Protein AF-A0A953RHH1-F1 (afdb_monomer)

pLDDT: mean 85.52, std 11.24, range [53.84, 97.75]

Solvent-accessible surface area (backbone atoms only — not comparable to full-atom values): 4072 Å² total; per-residue (Å²): 112,65,71,61,59,74,6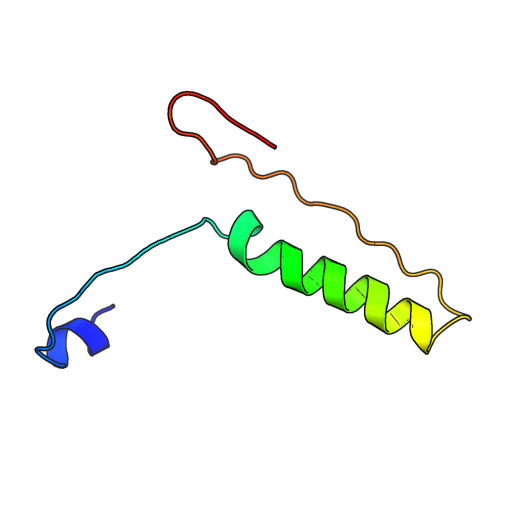4,71,60,91,84,86,87,88,83,78,53,68,53,74,66,50,50,61,58,51,43,52,48,34,61,53,45,55,75,79,42,80,90,54,96,69,78,73,78,84,77,76,42,96,79,50,57,96,89,65,66,66,108

Sequence (59 aa):
MQDLISSGRKKALIVLGHVASEQSGMRYCAERLKTFIPEVPVEFIPAAEPFWSPDAPVE

Foldseek 3Di:
DVVVVVVPDDDDDDDDAPQVVCLVVVQVVQVVCCVPVVVDDGDRDGDWRPDDDPPHDDD

Mean predicted aligned error: 6.73 Å

Radius of gyration: 17.52 Å; Cα contacts (8 Å, |Δi|>4): 29; chains: 1; bounding box: 38×25×41 Å

Secondary structure (DSSP, 8-state):
-HHHHHT----------HHHHHHHHHHHHHHHHHTT-TTS----PPPP-SS--SSS---

Structure (mmCIF, N/CA/C/O backbone):
data_AF-A0A953RHH1-F1
#
_entry.id   AF-A0A953RHH1-F1
#
loop_
_atom_site.group_PDB
_atom_site.id
_atom_site.type_symbol
_atom_site.label_atom_id
_atom_site.label_alt_id
_atom_site.label_comp_id
_atom_site.label_asym_id
_atom_site.label_entity_id
_atom_site.label_seq_id
_atom_site.pdbx_PDB_ins_code
_atom_site.Cartn_x
_atom_site.Cartn_y
_atom_site.Cartn_z
_atom_site.occupancy
_atom_site.B_iso_or_equiv
_atom_site.auth_seq_id
_atom_site.auth_comp_id
_atom_site.auth_asym_id
_atom_site.auth_atom_id
_atom_site.pdbx_PDB_model_num
ATOM 1 N N . MET A 1 1 ? -20.414 6.827 5.221 1.00 65.12 1 MET A N 1
ATOM 2 C CA . MET A 1 1 ? -20.604 6.713 6.691 1.00 65.12 1 MET A CA 1
ATOM 3 C C . MET A 1 1 ? -22.078 6.743 7.106 1.00 65.12 1 MET A C 1
ATOM 5 O O . MET A 1 1 ? -22.442 5.942 7.957 1.00 65.12 1 MET A O 1
ATOM 9 N N . GLN A 1 2 ? -22.926 7.607 6.525 1.00 78.88 2 GLN A N 1
ATOM 10 C CA . GLN A 1 2 ? -24.340 7.745 6.928 1.00 78.88 2 GLN A CA 1
ATOM 11 C C . GLN A 1 2 ? -25.171 6.449 6.823 1.00 78.88 2 GLN A C 1
ATOM 13 O O . GLN A 1 2 ? -25.890 6.135 7.766 1.00 78.88 2 GLN A O 1
ATOM 18 N N . ASP A 1 3 ? -24.990 5.624 5.788 1.00 78.25 3 ASP A N 1
ATOM 19 C CA . ASP A 1 3 ? -25.716 4.340 5.655 1.00 78.25 3 ASP A CA 1
ATOM 20 C C . ASP A 1 3 ? -25.398 3.337 6.777 1.00 78.25 3 ASP A C 1
ATOM 22 O O . ASP A 1 3 ? -26.241 2.563 7.229 1.00 78.25 3 ASP A O 1
ATOM 26 N N . LEU A 1 4 ? -24.168 3.375 7.297 1.00 73.94 4 LEU A N 1
ATOM 27 C CA . LEU A 1 4 ? -23.807 2.597 8.481 1.00 73.94 4 LEU A CA 1
ATOM 28 C C . LEU A 1 4 ? -24.405 3.214 9.750 1.00 73.94 4 LEU A C 1
ATOM 30 O O . LEU A 1 4 ? -24.684 2.481 10.698 1.00 73.94 4 LEU A O 1
ATOM 34 N N . ILE A 1 5 ? -24.641 4.530 9.780 1.00 80.56 5 ILE A N 1
ATOM 35 C CA . ILE A 1 5 ? -25.306 5.205 10.898 1.00 80.56 5 ILE A CA 1
ATOM 36 C C . ILE A 1 5 ? -26.784 4.817 10.974 1.00 80.56 5 ILE A C 1
ATOM 38 O O . ILE A 1 5 ? -27.209 4.402 12.054 1.00 80.56 5 ILE A O 1
ATOM 42 N N . SER A 1 6 ? -27.511 4.853 9.854 1.00 85.75 6 SER A N 1
ATOM 43 C CA . SER A 1 6 ? -28.914 4.423 9.770 1.00 85.75 6 SER A CA 1
ATOM 44 C C . SER A 1 6 ? -29.106 2.925 10.041 1.00 85.75 6 SER A C 1
ATOM 46 O O . SER A 1 6 ? -30.146 2.539 10.565 1.00 85.75 6 SER A O 1
ATOM 48 N N . SER A 1 7 ? -28.092 2.083 9.796 1.00 87.12 7 SER A N 1
ATOM 49 C CA . SER A 1 7 ? -28.164 0.635 10.073 1.00 87.12 7 SER A CA 1
ATOM 50 C C . SER A 1 7 ? -28.299 0.243 11.558 1.00 87.12 7 SER A C 1
ATOM 52 O O . SER A 1 7 ? -28.520 -0.928 11.857 1.00 87.12 7 SER A O 1
ATOM 54 N N . GLY A 1 8 ? -28.101 1.171 12.507 1.00 85.50 8 GLY A N 1
ATOM 55 C CA . GLY A 1 8 ? -28.266 0.931 13.953 1.00 85.50 8 GLY A CA 1
ATOM 56 C C . GLY A 1 8 ? -27.255 -0.024 14.616 1.00 85.50 8 GLY A C 1
ATOM 57 O O . GLY A 1 8 ? -27.258 -0.175 15.837 1.00 85.50 8 GLY A O 1
ATOM 58 N N . ARG A 1 9 ? -26.360 -0.658 13.848 1.00 83.50 9 ARG A N 1
ATOM 59 C CA . ARG A 1 9 ? -25.363 -1.629 14.343 1.00 83.50 9 ARG A CA 1
ATOM 60 C C . ARG A 1 9 ? -24.316 -0.958 15.244 1.00 83.50 9 ARG A C 1
ATOM 62 O O . ARG A 1 9 ? -24.028 0.225 15.077 1.00 83.50 9 ARG A O 1
ATOM 69 N N . LYS A 1 10 ? -23.686 -1.712 16.159 1.00 78.44 10 LYS A N 1
ATOM 70 C CA . LYS A 1 10 ? -22.452 -1.265 16.845 1.00 78.44 10 LYS A CA 1
ATOM 71 C C . LYS A 1 10 ? -21.311 -1.149 15.822 1.00 78.44 10 LYS A C 1
ATOM 73 O O . LYS A 1 10 ? -21.249 -1.951 14.892 1.00 78.44 10 LYS A O 1
ATOM 78 N N . LYS A 1 11 ? -20.446 -0.139 15.970 1.00 75.12 11 LYS A N 1
ATOM 79 C CA . LYS A 1 11 ? -19.531 0.330 14.913 1.00 75.12 11 LYS A CA 1
ATOM 80 C C . LYS A 1 11 ? -18.113 0.488 15.452 1.00 75.12 11 LYS A C 1
ATOM 82 O O . LYS A 1 11 ? -17.935 1.004 16.549 1.00 75.12 11 LYS A O 1
ATOM 87 N N . ALA A 1 12 ? -17.140 0.126 14.629 1.00 79.06 12 ALA A N 1
ATOM 88 C CA . ALA A 1 12 ? -15.756 0.567 14.711 1.00 79.06 12 ALA A CA 1
ATOM 89 C C . ALA A 1 12 ? -15.295 0.872 13.278 1.00 79.06 12 ALA A C 1
ATOM 91 O O . ALA A 1 12 ? -15.789 0.255 12.333 1.00 79.06 12 ALA A O 1
ATOM 92 N N . LEU A 1 13 ? -14.391 1.834 13.114 1.00 81.06 13 LEU A N 1
ATOM 93 C CA . LEU A 1 13 ? -13.790 2.190 11.831 1.00 81.06 13 LEU A CA 1
ATOM 94 C C . LEU A 1 13 ? -12.278 2.244 12.029 1.00 81.06 13 LEU A C 1
ATOM 96 O O . LEU A 1 13 ? -11.808 2.908 12.948 1.00 81.06 13 LEU A O 1
ATOM 100 N N . ILE A 1 14 ? -11.542 1.549 11.167 1.00 82.88 14 ILE A N 1
ATOM 101 C CA . ILE A 1 14 ? -10.083 1.600 11.100 1.00 82.88 14 ILE A CA 1
ATOM 102 C C . ILE A 1 14 ? -9.743 2.235 9.755 1.00 82.88 14 ILE A C 1
ATOM 104 O O . ILE A 1 14 ? -10.234 1.781 8.722 1.00 82.88 14 ILE A O 1
ATOM 108 N N . VAL A 1 15 ? -8.944 3.299 9.776 1.00 85.50 15 VAL A N 1
ATOM 109 C CA . VAL A 1 15 ? -8.458 3.990 8.578 1.00 85.50 15 VAL A CA 1
ATOM 110 C C . VAL A 1 15 ? -6.948 3.811 8.545 1.00 85.50 15 VAL A C 1
ATOM 112 O O . VAL A 1 15 ? -6.272 4.206 9.488 1.00 85.50 15 VAL A O 1
ATOM 115 N N . LEU A 1 16 ? -6.438 3.178 7.487 1.00 83.44 16 LEU A N 1
ATOM 116 C CA . LEU A 1 16 ? -5.012 2.856 7.347 1.00 83.44 16 LEU A CA 1
ATOM 117 C C . LEU A 1 16 ? -4.214 3.924 6.579 1.00 83.44 16 LEU A C 1
ATOM 119 O O . LEU A 1 16 ? -2.994 3.909 6.643 1.00 83.44 16 LEU A O 1
ATOM 123 N N . GLY A 1 17 ? -4.891 4.830 5.863 1.00 84.44 17 GLY A N 1
ATOM 124 C CA . GLY A 1 17 ? -4.279 5.718 4.864 1.00 84.44 17 GLY A CA 1
ATOM 125 C C . GLY A 1 17 ? -4.492 5.200 3.436 1.00 84.44 17 GLY A C 1
ATOM 126 O O . GLY A 1 17 ? -4.663 3.996 3.225 1.00 84.44 17 GLY A O 1
ATOM 127 N N . HIS A 1 18 ? -4.542 6.102 2.448 1.00 84.31 18 HIS A N 1
ATOM 128 C CA . HIS A 1 18 ? -4.760 5.714 1.045 1.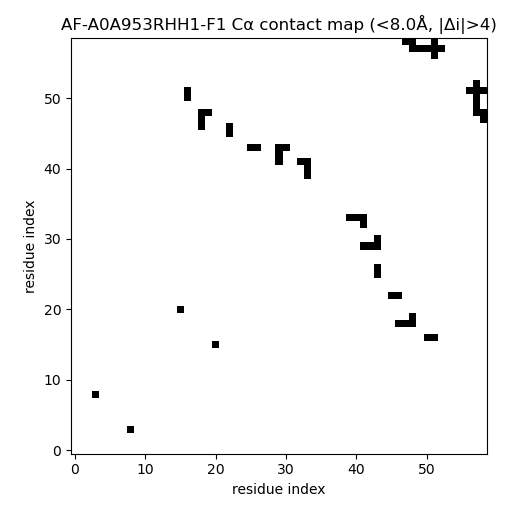00 84.31 18 HIS A CA 1
ATOM 129 C C . HIS A 1 18 ? -3.585 4.874 0.533 1.00 84.31 18 HIS A C 1
ATOM 131 O O . HIS A 1 18 ? -3.779 3.737 0.112 1.00 84.31 18 HIS A O 1
ATOM 137 N N . VAL A 1 19 ? -2.353 5.376 0.683 1.00 87.75 19 VAL A N 1
ATOM 138 C CA . VAL A 1 19 ? -1.148 4.706 0.176 1.00 87.75 19 VAL A CA 1
ATOM 139 C C . VAL A 1 19 ? -0.993 3.324 0.814 1.00 87.75 19 VAL A C 1
ATOM 141 O O . VAL A 1 19 ? -0.907 2.334 0.090 1.00 87.75 19 VAL A O 1
ATOM 144 N N . ALA A 1 20 ? -1.074 3.212 2.144 1.00 85.12 20 ALA A N 1
ATOM 145 C CA . ALA A 1 20 ? -0.996 1.918 2.832 1.00 85.12 20 ALA A CA 1
ATOM 146 C C . ALA A 1 20 ? -2.073 0.893 2.397 1.00 85.12 20 ALA A C 1
ATOM 148 O O . ALA A 1 20 ? -1.797 -0.308 2.355 1.00 85.12 20 ALA A O 1
ATOM 149 N N . SER A 1 21 ? -3.294 1.337 2.069 1.00 89.44 21 SER A N 1
ATOM 150 C CA . SER A 1 21 ? -4.404 0.434 1.713 1.00 89.44 21 SER A CA 1
ATOM 151 C C . SER A 1 21 ? -4.468 0.055 0.228 1.00 89.44 21 SER A C 1
ATOM 153 O O . SER A 1 21 ? -4.909 -1.048 -0.089 1.00 89.44 21 SER A O 1
ATOM 155 N N . GLU A 1 22 ? -3.990 0.910 -0.678 1.00 92.06 22 GLU A N 1
ATOM 156 C CA . GLU A 1 22 ? -4.109 0.717 -2.133 1.00 92.06 22 GLU A CA 1
ATOM 157 C C . GLU A 1 22 ? -2.823 0.159 -2.771 1.00 92.06 22 GLU A C 1
ATOM 159 O O . GLU A 1 22 ? -2.865 -0.699 -3.660 1.00 92.06 22 GLU A O 1
ATOM 164 N N . GLN A 1 23 ? -1.655 0.588 -2.281 1.00 92.75 23 GLN A N 1
ATOM 165 C CA . GLN A 1 23 ? -0.349 0.318 -2.895 1.00 92.75 23 GLN A CA 1
ATOM 166 C C . GLN A 1 23 ? 0.018 -1.176 -2.954 1.00 92.75 23 GLN A C 1
ATOM 168 O O . GLN A 1 23 ? 0.671 -1.634 -3.898 1.00 92.75 23 GLN A O 1
ATOM 173 N N . SER A 1 24 ? -0.418 -1.960 -1.966 1.00 91.06 24 SER A N 1
ATOM 174 C CA . SER A 1 24 ? -0.171 -3.407 -1.915 1.00 91.06 24 SER A CA 1
ATOM 175 C C . SER A 1 24 ? -0.822 -4.152 -3.091 1.00 91.06 24 SER A C 1
ATOM 177 O O . SER A 1 24 ? -0.198 -5.036 -3.686 1.00 91.06 24 SER A O 1
ATOM 179 N N . GLY A 1 25 ? -2.031 -3.741 -3.490 1.00 94.69 25 GLY A N 1
ATOM 180 C CA . GLY A 1 25 ? -2.740 -4.279 -4.651 1.00 94.69 25 GLY A CA 1
ATOM 181 C C . GLY A 1 25 ? -2.053 -3.930 -5.972 1.00 94.69 25 GLY A C 1
ATOM 182 O O . GLY A 1 25 ? -1.968 -4.776 -6.862 1.00 94.69 25 GLY A O 1
ATOM 183 N N . MET A 1 26 ? -1.487 -2.723 -6.080 1.00 96.12 26 MET A N 1
ATOM 184 C CA . MET A 1 26 ? -0.714 -2.298 -7.255 1.00 96.12 26 MET A CA 1
ATOM 185 C C . MET A 1 26 ? 0.555 -3.138 -7.434 1.00 96.12 26 MET A C 1
ATOM 187 O O . MET A 1 26 ? 0.812 -3.627 -8.535 1.00 96.12 26 MET A O 1
ATOM 191 N N . ARG A 1 27 ? 1.311 -3.377 -6.351 1.00 96.25 27 ARG A N 1
ATOM 192 C CA . ARG A 1 27 ? 2.496 -4.251 -6.371 1.00 96.25 27 ARG A CA 1
ATOM 193 C C . ARG A 1 27 ? 2.134 -5.678 -6.781 1.00 96.25 27 ARG A C 1
ATOM 195 O O . ARG A 1 27 ? 2.784 -6.243 -7.655 1.00 96.25 27 ARG A O 1
ATOM 202 N N . TYR A 1 28 ? 1.071 -6.242 -6.202 1.00 96.81 28 TYR A N 1
ATOM 203 C CA . TYR A 1 28 ? 0.585 -7.569 -6.586 1.00 96.81 28 TYR A CA 1
ATOM 204 C C . TYR A 1 28 ? 0.193 -7.629 -8.071 1.00 96.81 28 TYR A C 1
ATOM 206 O O . TYR A 1 28 ? 0.548 -8.582 -8.759 1.00 96.81 28 TYR A O 1
ATOM 214 N N . CYS A 1 29 ? -0.486 -6.602 -8.589 1.00 97.00 29 CYS A N 1
ATOM 215 C CA . CYS A 1 29 ? -0.860 -6.526 -10.000 1.00 97.00 29 CYS A CA 1
ATOM 216 C C . CYS A 1 29 ? 0.370 -6.502 -10.924 1.00 97.00 29 CYS A C 1
ATOM 218 O O . CYS A 1 29 ? 0.431 -7.287 -11.868 1.00 97.00 29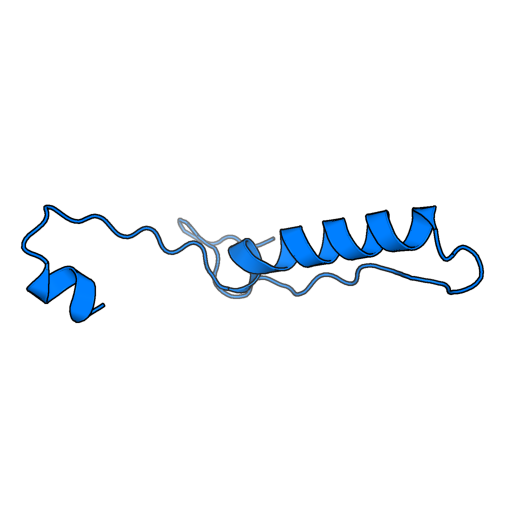 CYS A O 1
ATOM 220 N N . ALA A 1 30 ? 1.376 -5.674 -10.617 1.00 97.12 30 ALA A N 1
ATOM 221 C CA . ALA A 1 30 ? 2.619 -5.594 -11.386 1.00 97.12 30 ALA A CA 1
ATOM 222 C C . ALA A 1 30 ? 3.346 -6.949 -11.457 1.00 97.12 30 ALA A C 1
ATOM 224 O O . ALA A 1 30 ? 3.664 -7.428 -12.546 1.00 97.12 30 ALA A O 1
ATOM 225 N N . GLU A 1 31 ? 3.519 -7.619 -10.314 1.00 97.00 31 GLU A N 1
ATOM 226 C CA . GLU A 1 31 ? 4.148 -8.943 -10.258 1.00 97.00 31 GLU A CA 1
ATOM 227 C C . GLU A 1 31 ? 3.311 -10.024 -10.957 1.00 97.00 31 GLU A C 1
ATOM 229 O O . GLU A 1 31 ? 3.860 -10.929 -11.582 1.00 97.00 31 GLU A O 1
ATOM 234 N N . ARG A 1 32 ? 1.974 -9.924 -10.940 1.00 97.50 32 ARG A N 1
ATOM 235 C CA . ARG A 1 32 ? 1.116 -10.824 -11.724 1.00 97.50 32 ARG A CA 1
ATOM 236 C C . ARG A 1 32 ? 1.280 -10.595 -13.225 1.00 97.50 32 ARG A C 1
ATOM 238 O O . ARG A 1 32 ? 1.429 -11.585 -13.936 1.00 97.50 32 ARG A O 1
ATOM 245 N N . LEU A 1 33 ? 1.298 -9.349 -13.703 1.00 97.56 33 LEU A N 1
ATOM 246 C CA . LEU A 1 33 ? 1.463 -9.018 -15.126 1.00 97.56 33 LEU A CA 1
ATOM 247 C C . LEU A 1 33 ? 2.780 -9.574 -15.693 1.00 97.56 33 LEU A C 1
ATOM 249 O O . LEU A 1 33 ? 2.758 -10.217 -16.744 1.00 97.56 33 LEU A O 1
ATOM 253 N N . LYS A 1 34 ? 3.890 -9.455 -14.945 1.00 96.88 34 LYS A N 1
ATOM 254 C CA . LYS A 1 34 ? 5.200 -10.047 -15.298 1.00 96.88 34 LYS A CA 1
ATOM 255 C C . LYS A 1 34 ? 5.134 -11.553 -15.611 1.00 96.88 34 LYS A C 1
ATOM 257 O O . LYS A 1 34 ? 5.945 -12.047 -16.387 1.00 96.88 34 LYS A O 1
ATOM 262 N N . THR A 1 35 ? 4.176 -12.299 -15.043 1.00 96.50 35 THR A N 1
ATOM 263 C CA . THR A 1 35 ? 4.056 -13.757 -15.269 1.00 96.50 35 THR A CA 1
ATOM 264 C C . THR A 1 35 ? 3.384 -14.159 -16.585 1.00 96.50 35 THR A C 1
ATOM 266 O O . THR A 1 35 ? 3.462 -15.331 -16.948 1.00 96.50 35 THR A O 1
ATOM 269 N N . PHE A 1 36 ? 2.705 -13.241 -17.286 1.00 96.62 36 PHE A N 1
ATOM 270 C CA . PHE A 1 36 ? 1.963 -13.568 -18.515 1.00 96.62 36 PHE A CA 1
ATOM 271 C C . PHE A 1 36 ? 2.035 -12.518 -19.637 1.00 96.62 36 PHE A C 1
ATOM 273 O O . PHE A 1 36 ? 1.482 -12.767 -20.704 1.00 96.62 36 PHE A O 1
ATOM 280 N N . ILE A 1 37 ? 2.730 -11.393 -19.432 1.00 96.12 37 ILE A N 1
ATOM 281 C CA . ILE A 1 37 ? 3.061 -10.405 -20.477 1.00 96.12 37 ILE A CA 1
ATOM 282 C C . ILE A 1 37 ? 4.583 -10.134 -20.453 1.00 96.12 37 ILE A C 1
ATOM 284 O O . ILE A 1 37 ? 5.013 -9.057 -20.037 1.00 96.12 37 ILE A O 1
ATOM 288 N N . PRO A 1 38 ? 5.432 -11.123 -20.800 1.00 93.81 38 PRO A N 1
ATOM 289 C CA . PRO A 1 38 ? 6.891 -11.000 -20.700 1.00 93.81 38 PRO A CA 1
ATOM 290 C C . PRO A 1 38 ? 7.508 -9.998 -21.693 1.00 93.81 38 PRO A C 1
ATOM 292 O O . PRO A 1 38 ? 8.655 -9.596 -21.520 1.00 93.81 38 PRO A O 1
ATOM 295 N N . GLU A 1 39 ? 6.781 -9.610 -22.741 1.00 97.75 39 GLU A N 1
ATOM 296 C CA . GLU A 1 39 ? 7.224 -8.665 -23.767 1.00 97.75 39 GLU A CA 1
ATOM 297 C C . GLU A 1 39 ? 7.085 -7.189 -23.356 1.00 97.75 39 GLU A C 1
ATOM 299 O O . GLU A 1 39 ? 7.683 -6.319 -23.992 1.00 97.75 39 GLU A O 1
ATOM 304 N N . VAL A 1 40 ? 6.327 -6.894 -22.291 1.00 97.25 40 VAL A N 1
ATOM 305 C CA . VAL A 1 40 ? 6.164 -5.538 -21.751 1.00 97.25 40 VAL A CA 1
ATOM 306 C C . VAL A 1 40 ? 6.959 -5.407 -20.447 1.00 97.25 40 VAL A C 1
ATOM 308 O O . VAL A 1 40 ? 6.666 -6.121 -19.487 1.00 97.25 40 VAL A O 1
ATOM 311 N N . PRO A 1 41 ? 7.927 -4.475 -20.346 1.00 96.25 41 PRO A N 1
ATOM 312 C CA . PRO A 1 41 ? 8.582 -4.186 -19.078 1.00 96.25 41 PRO A CA 1
ATOM 313 C C . PRO A 1 41 ? 7.585 -3.505 -18.133 1.00 96.25 41 PRO A C 1
ATOM 315 O O . PRO A 1 41 ? 7.208 -2.348 -18.321 1.00 96.25 41 PRO A O 1
ATOM 318 N N . VAL A 1 42 ? 7.151 -4.240 -17.113 1.00 96.88 42 VAL A N 1
ATOM 319 C CA . VAL A 1 42 ? 6.289 -3.747 -16.035 1.00 96.88 42 VAL A CA 1
ATOM 320 C C . VAL A 1 42 ? 7.144 -3.571 -14.791 1.00 96.88 42 VAL A C 1
ATOM 322 O O . VAL A 1 42 ? 7.812 -4.516 -14.389 1.00 96.88 42 VAL A O 1
ATOM 325 N N . GLU A 1 43 ? 7.086 -2.411 -14.141 1.00 96.06 43 GLU A N 1
ATOM 326 C CA . GLU A 1 43 ? 7.686 -2.222 -12.818 1.00 96.06 43 GLU A CA 1
ATOM 327 C C . GLU A 1 43 ? 6.734 -1.533 -11.850 1.00 96.06 43 GLU A C 1
ATOM 329 O O . GLU A 1 43 ? 5.900 -0.709 -12.229 1.00 96.06 43 GLU A O 1
ATOM 334 N N . PHE A 1 44 ? 6.871 -1.887 -10.574 1.00 95.88 44 PHE A N 1
ATOM 335 C CA . PHE A 1 44 ? 6.142 -1.252 -9.489 1.00 95.88 44 PHE A CA 1
ATOM 336 C C . PHE A 1 44 ? 6.970 -0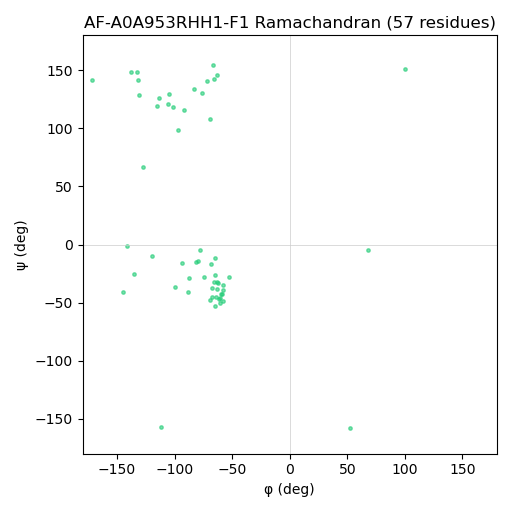.090 -8.923 1.00 95.88 44 PHE A C 1
ATOM 338 O O . PHE A 1 44 ? 8.035 -0.300 -8.343 1.00 95.88 44 PHE A O 1
ATOM 345 N N . ILE A 1 45 ? 6.458 1.133 -9.068 1.00 94.62 45 ILE A N 1
ATOM 346 C CA . ILE A 1 45 ? 7.053 2.346 -8.497 1.00 94.62 45 ILE A CA 1
ATOM 347 C C . ILE A 1 45 ? 6.251 2.713 -7.242 1.00 94.62 45 ILE A C 1
ATOM 349 O O . ILE A 1 45 ? 5.050 2.967 -7.368 1.00 94.62 45 ILE A O 1
ATOM 353 N N . PRO A 1 46 ? 6.863 2.735 -6.044 1.00 91.06 46 PRO A N 1
ATOM 354 C CA . PRO A 1 46 ? 6.142 3.079 -4.831 1.00 91.06 46 PRO A CA 1
ATOM 355 C C . PRO A 1 46 ? 5.801 4.572 -4.760 1.00 91.06 46 PRO A C 1
ATOM 357 O O . PRO A 1 46 ? 6.617 5.433 -5.087 1.00 91.06 46 PRO A O 1
ATOM 360 N N . ALA A 1 47 ? 4.603 4.868 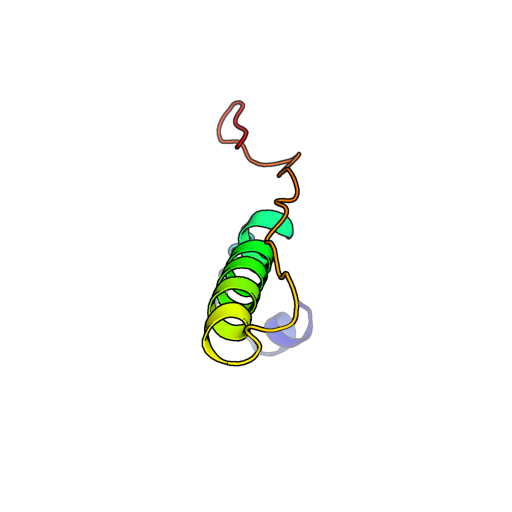-4.263 1.00 89.62 47 ALA A N 1
ATOM 361 C CA . ALA A 1 47 ? 4.254 6.163 -3.709 1.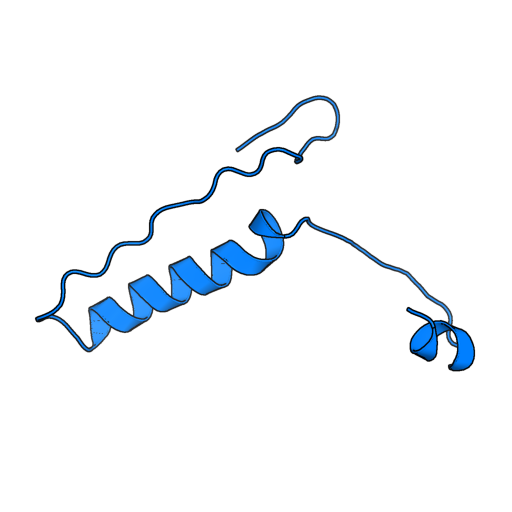00 89.62 47 ALA A CA 1
ATOM 362 C C . ALA A 1 47 ? 4.720 6.224 -2.246 1.00 89.62 47 ALA A C 1
ATOM 364 O O . ALA A 1 47 ? 4.483 5.291 -1.475 1.00 89.62 47 ALA A O 1
ATOM 365 N N . ALA A 1 48 ? 5.359 7.333 -1.869 1.00 86.69 48 ALA A N 1
ATOM 366 C CA . ALA A 1 48 ? 5.669 7.628 -0.473 1.00 86.69 48 ALA A CA 1
ATOM 367 C C . ALA A 1 48 ? 4.371 7.795 0.335 1.00 86.69 48 ALA A C 1
ATOM 369 O O . ALA A 1 48 ? 3.387 8.321 -0.189 1.00 86.69 48 ALA A O 1
ATOM 370 N N . GLU A 1 49 ? 4.376 7.388 1.6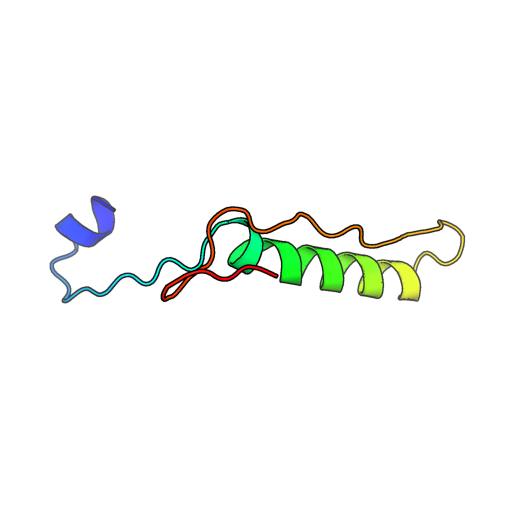04 1.00 84.50 49 GLU A N 1
ATOM 371 C CA . GLU A 1 49 ? 3.270 7.614 2.540 1.00 84.50 49 GLU A CA 1
ATOM 372 C C . GLU A 1 49 ? 3.580 8.856 3.399 1.00 84.50 49 GLU A C 1
ATOM 374 O O . GLU A 1 49 ? 4.351 8.768 4.354 1.00 84.50 49 GLU A O 1
ATOM 379 N N . PRO A 1 50 ? 3.030 10.043 3.071 1.00 78.69 50 PRO A N 1
ATOM 380 C CA . PRO A 1 50 ? 3.410 11.291 3.731 1.00 78.69 50 PRO A CA 1
ATOM 381 C C . PRO A 1 50 ? 2.779 11.477 5.120 1.00 78.69 50 PRO A C 1
ATOM 383 O O . PRO A 1 50 ? 3.068 12.483 5.768 1.00 78.69 50 PRO A O 1
ATOM 386 N N . PHE A 1 51 ? 1.893 10.575 5.565 1.00 78.75 51 PHE A N 1
ATOM 387 C CA . PHE A 1 51 ? 1.100 10.764 6.785 1.00 78.75 51 PHE A CA 1
ATOM 388 C C . PHE A 1 51 ? 1.312 9.710 7.880 1.00 78.75 51 PHE A C 1
ATOM 390 O O . PHE A 1 51 ? 0.778 9.888 8.977 1.00 78.75 51 PHE A O 1
ATOM 397 N N . TRP A 1 52 ? 2.023 8.605 7.626 1.00 72.19 52 TRP A N 1
ATOM 398 C CA . TRP A 1 52 ? 2.075 7.516 8.609 1.00 72.19 52 TRP A CA 1
ATOM 399 C C . TRP A 1 52 ? 2.990 7.819 9.799 1.00 72.19 52 TRP A C 1
ATOM 401 O O . TRP A 1 52 ? 4.142 8.198 9.626 1.00 72.19 52 TRP A O 1
ATOM 411 N N . SER A 1 53 ? 2.477 7.622 11.018 1.00 59.75 53 SER A N 1
ATOM 412 C CA . SER A 1 53 ? 3.192 7.879 12.271 1.00 59.75 53 SER A CA 1
ATOM 413 C C . SER A 1 53 ? 2.411 7.372 13.497 1.00 59.75 53 SER A C 1
ATOM 415 O O . SER A 1 53 ? 1.191 7.547 13.544 1.00 59.75 53 SER A O 1
ATOM 417 N N . PRO A 1 54 ? 3.089 6.797 14.514 1.00 68.38 54 PRO A N 1
ATOM 418 C CA . PRO A 1 54 ? 2.630 6.912 15.907 1.00 68.38 54 PRO A CA 1
ATOM 419 C C . PRO A 1 54 ? 3.162 8.162 16.632 1.00 68.38 54 PRO A C 1
ATOM 421 O O . PRO A 1 54 ? 2.391 8.806 17.333 1.00 68.38 54 PRO A O 1
ATOM 424 N N . ASP A 1 55 ? 4.438 8.519 16.421 1.00 77.81 55 ASP A N 1
ATOM 425 C CA . ASP A 1 55 ? 5.057 9.786 16.875 1.00 77.81 55 ASP A CA 1
ATOM 426 C C . ASP A 1 55 ? 5.925 10.475 15.789 1.00 77.81 55 ASP A C 1
ATOM 428 O O . ASP A 1 55 ? 6.055 11.698 15.805 1.00 77.81 55 ASP A O 1
ATOM 432 N N . ALA A 1 56 ? 6.468 9.736 14.803 1.00 64.56 56 ALA A N 1
ATOM 433 C CA . ALA A 1 56 ? 6.997 10.323 13.554 1.00 64.56 56 ALA A CA 1
ATOM 434 C C . ALA A 1 56 ? 6.840 9.538 12.218 1.00 64.56 56 ALA A C 1
ATOM 436 O O . ALA A 1 56 ? 6.583 10.206 11.219 1.00 64.56 56 ALA A O 1
ATOM 437 N N . PRO A 1 57 ? 7.019 8.198 12.122 1.00 60.97 57 PRO A N 1
ATOM 438 C CA . PRO A 1 57 ? 7.237 7.512 10.834 1.00 60.97 57 PRO A CA 1
ATOM 439 C C . PRO A 1 57 ? 8.364 8.093 9.959 1.00 60.97 57 PRO A C 1
ATOM 441 O O . PRO A 1 57 ? 9.311 8.674 10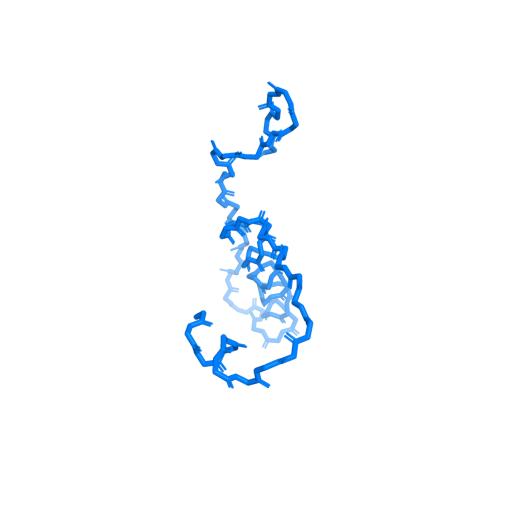.490 1.00 60.97 57 PRO A O 1
ATOM 444 N N . VAL A 1 58 ? 8.389 7.890 8.636 1.00 63.09 58 VAL A N 1
ATOM 445 C CA . VAL A 1 58 ? 7.420 7.232 7.715 1.00 63.09 58 VAL A CA 1
ATOM 446 C C . VAL A 1 58 ? 7.995 5.910 7.139 1.00 63.09 58 VAL A C 1
ATOM 448 O O . VAL A 1 58 ? 8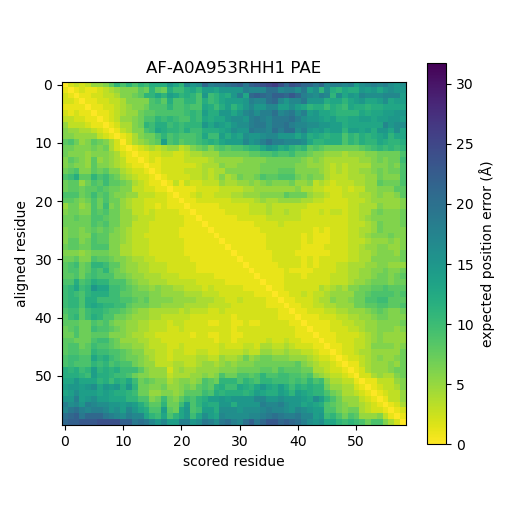.887 5.336 7.764 1.00 63.09 58 VAL A O 1
ATOM 451 N N . GLU A 1 59 ? 7.507 5.423 5.983 1.00 53.84 59 GLU A N 1
ATOM 452 C CA . GLU A 1 59 ? 8.198 4.437 5.114 1.00 53.84 59 GLU A CA 1
ATOM 453 C C . GLU A 1 59 ? 8.401 5.007 3.693 1.00 53.84 59 GLU A C 1
ATOM 455 O O . GLU A 1 59 ? 7.426 5.577 3.142 1.00 53.84 59 GLU A O 1
#